Protein AF-A0A4Q3DRR0-F1 (afdb_monomer_lite)

Radius of gyration: 14.43 Å; chains: 1; bounding box: 33×26×35 Å

Foldseek 3Di:
DQLLLVLLLLVLVLVPDDPVSVVCSVVVSVVSQVVQCVVCCVPPNSQLALVVLVVVCVVVVPCPCSVCSVPVNVVSNVVSVVCCVPPVVD

Structure (mmCIF, N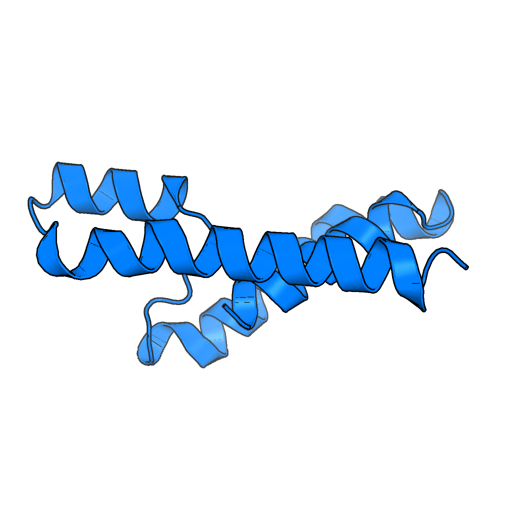/CA/C/O backbone):
data_AF-A0A4Q3DRR0-F1
#
_entry.id   AF-A0A4Q3DRR0-F1
#
loop_
_atom_site.group_PDB
_atom_site.id
_atom_site.type_symbol
_atom_site.label_atom_id
_atom_site.label_alt_id
_atom_site.label_comp_id
_atom_site.label_asym_id
_atom_site.label_entity_id
_atom_site.label_seq_id
_atom_site.pdbx_PDB_ins_code
_atom_site.Cartn_x
_atom_site.Cartn_y
_atom_site.Cartn_z
_atom_site.occupancy
_atom_site.B_iso_or_equiv
_atom_site.auth_seq_id
_atom_site.auth_comp_id
_atom_site.auth_asym_id
_atom_site.auth_atom_id
_atom_site.pdbx_PDB_model_num
ATOM 1 N N . ILE A 1 1 ? -1.399 7.165 5.188 1.00 89.62 1 ILE A N 1
ATOM 2 C CA . ILE A 1 1 ? -0.707 8.108 4.274 1.00 89.62 1 ILE A CA 1
ATOM 3 C C . ILE A 1 1 ? 0.578 7.480 3.749 1.00 89.62 1 ILE A C 1
ATOM 5 O O . ILE A 1 1 ? 0.588 7.117 2.585 1.00 89.62 1 ILE A O 1
ATOM 9 N N . PHE A 1 2 ? 1.607 7.281 4.585 1.00 93.19 2 PHE A N 1
ATOM 10 C CA . PHE A 1 2 ? 2.913 6.759 4.146 1.00 93.19 2 PHE A CA 1
ATOM 11 C C . PHE A 1 2 ? 2.846 5.404 3.418 1.00 93.19 2 PHE A C 1
ATOM 13 O O . PHE A 1 2 ? 3.407 5.275 2.340 1.00 93.19 2 PHE A O 1
ATOM 20 N N . LEU A 1 3 ? 2.099 4.437 3.960 1.00 93.12 3 LEU A N 1
ATOM 21 C CA . LEU A 1 3 ? 1.934 3.103 3.361 1.00 93.12 3 LEU A CA 1
ATOM 22 C C . LEU A 1 3 ? 1.359 3.190 1.935 1.00 93.12 3 LEU A C 1
ATOM 24 O O . LEU A 1 3 ? 1.973 2.780 0.962 1.00 93.12 3 LEU A O 1
ATOM 28 N N . THR A 1 4 ? 0.209 3.851 1.772 1.00 94.00 4 THR A N 1
ATOM 29 C CA . THR A 1 4 ? -0.374 4.052 0.435 1.00 94.00 4 THR A CA 1
ATOM 30 C C . THR A 1 4 ? 0.526 4.869 -0.487 1.00 94.00 4 THR A C 1
ATOM 32 O O . THR A 1 4 ? 0.553 4.608 -1.684 1.00 94.00 4 THR A O 1
ATOM 35 N N . PHE A 1 5 ? 1.265 5.846 0.043 1.00 95.81 5 PHE A N 1
ATOM 36 C CA . PHE A 1 5 ? 2.243 6.596 -0.739 1.00 95.81 5 PHE A CA 1
ATOM 37 C C . PHE A 1 5 ? 3.321 5.673 -1.319 1.00 95.81 5 PHE A C 1
ATOM 39 O O . PHE A 1 5 ? 3.545 5.691 -2.527 1.00 95.81 5 PHE A O 1
ATOM 46 N N . LEU A 1 6 ? 3.945 4.841 -0.483 1.00 95.38 6 LEU A N 1
ATOM 47 C CA . LEU A 1 6 ? 4.997 3.922 -0.906 1.00 95.38 6 LEU A CA 1
ATOM 48 C C . LEU A 1 6 ? 4.462 2.905 -1.920 1.00 95.38 6 LEU A C 1
ATOM 50 O O . LEU A 1 6 ? 5.035 2.757 -2.999 1.00 95.38 6 LEU A O 1
ATOM 54 N N . LEU A 1 7 ? 3.323 2.278 -1.613 1.00 95.56 7 LEU A N 1
ATOM 55 C CA . LEU A 1 7 ? 2.652 1.345 -2.513 1.00 95.56 7 LEU A CA 1
ATOM 56 C C . LEU A 1 7 ? 2.381 1.974 -3.888 1.00 95.56 7 LEU A C 1
ATOM 58 O O . LEU A 1 7 ? 2.761 1.411 -4.913 1.00 95.56 7 LEU A O 1
ATOM 62 N N . MET A 1 8 ? 1.758 3.155 -3.924 1.00 96.31 8 MET A N 1
ATOM 63 C CA . MET A 1 8 ? 1.408 3.816 -5.184 1.00 96.31 8 MET A CA 1
ATOM 64 C C . MET A 1 8 ? 2.636 4.299 -5.955 1.00 96.31 8 MET A C 1
ATOM 66 O O . MET A 1 8 ? 2.640 4.236 -7.183 1.00 96.31 8 MET A O 1
ATOM 70 N N . LEU A 1 9 ? 3.695 4.730 -5.266 1.00 95.69 9 LEU A N 1
ATOM 71 C CA . LEU A 1 9 ? 4.950 5.113 -5.907 1.00 95.69 9 LEU A CA 1
ATOM 72 C C . LEU A 1 9 ? 5.587 3.917 -6.627 1.00 95.69 9 LEU A C 1
ATOM 74 O O . LEU A 1 9 ? 6.003 4.042 -7.778 1.00 95.69 9 LEU A O 1
ATOM 78 N N . ILE A 1 10 ? 5.608 2.749 -5.979 1.00 95.25 10 ILE A N 1
ATOM 79 C CA . ILE A 1 10 ? 6.122 1.505 -6.566 1.00 95.25 10 ILE A CA 1
ATOM 80 C C . ILE A 1 10 ? 5.271 1.063 -7.758 1.00 95.25 10 ILE A C 1
ATOM 82 O O . ILE A 1 10 ? 5.823 0.681 -8.789 1.00 95.25 10 ILE A O 1
ATOM 86 N N . VAL A 1 11 ? 3.941 1.162 -7.663 1.00 95.50 11 VAL A N 1
ATOM 87 C CA . VAL A 1 11 ? 3.042 0.864 -8.789 1.00 95.50 11 VAL A CA 1
ATOM 88 C C . VAL A 1 11 ? 3.355 1.756 -9.996 1.00 95.50 11 VAL A C 1
ATOM 90 O O . VAL A 1 11 ? 3.503 1.240 -11.101 1.00 95.50 11 VAL A O 1
ATOM 93 N N . LEU A 1 12 ? 3.520 3.068 -9.794 1.00 95.06 12 LEU A N 1
ATOM 94 C CA . LEU A 1 12 ? 3.837 4.016 -10.872 1.00 95.06 12 LEU A CA 1
ATOM 95 C C . LEU A 1 12 ? 5.221 3.762 -11.492 1.00 95.06 12 LEU A C 1
ATOM 97 O O . LEU A 1 12 ? 5.361 3.769 -12.714 1.00 95.06 12 LEU A O 1
ATOM 101 N N . LEU A 1 13 ? 6.229 3.477 -10.662 1.00 94.06 13 LEU A N 1
ATOM 102 C CA . LEU A 1 13 ? 7.570 3.089 -11.112 1.00 94.06 13 LEU A CA 1
ATOM 103 C C . LEU A 1 13 ? 7.532 1.836 -11.997 1.00 94.06 13 LEU A C 1
ATOM 105 O O . LEU A 1 13 ? 8.172 1.792 -13.048 1.00 94.06 13 LEU A O 1
ATOM 109 N N . LEU A 1 14 ? 6.774 0.818 -11.584 1.00 94.75 14 LEU A N 1
ATOM 110 C CA . LEU A 1 14 ? 6.646 -0.438 -12.321 1.00 94.75 14 LEU A CA 1
ATOM 111 C C . LEU A 1 14 ? 5.850 -0.266 -13.617 1.00 94.75 14 LEU A C 1
ATOM 113 O O . LEU A 1 14 ? 6.224 -0.850 -14.634 1.00 94.75 14 LEU A O 1
ATOM 117 N N . ASP A 1 15 ? 4.800 0.557 -13.616 1.00 93.88 15 ASP A N 1
ATOM 118 C CA . ASP A 1 15 ? 4.013 0.842 -14.819 1.00 93.88 15 ASP A CA 1
ATOM 119 C C . ASP A 1 15 ? 4.837 1.536 -15.917 1.00 93.88 15 ASP A C 1
ATOM 121 O O . ASP A 1 15 ? 4.605 1.331 -17.109 1.00 93.88 15 ASP A O 1
ATOM 125 N N . HIS A 1 16 ? 5.878 2.278 -15.550 1.00 92.31 16 HIS A N 1
ATOM 126 C CA . HIS A 1 16 ? 6.782 2.912 -16.509 1.00 92.31 16 HIS A CA 1
ATOM 127 C C . HIS A 1 16 ? 8.111 2.166 -16.715 1.00 92.31 16 HIS A C 1
ATOM 129 O O . HIS A 1 16 ? 8.949 2.601 -17.504 1.00 92.31 16 HIS A O 1
ATOM 135 N N . ALA A 1 17 ? 8.299 1.010 -16.074 1.00 91.19 17 ALA A N 1
ATOM 136 C CA . ALA A 1 17 ? 9.496 0.195 -16.240 1.00 91.19 17 ALA A CA 1
ATOM 137 C C . ALA A 1 17 ? 9.528 -0.553 -17.588 1.00 91.19 17 ALA A C 1
ATOM 139 O O . ALA A 1 17 ? 8.522 -0.716 -18.282 1.00 91.19 17 ALA A O 1
ATOM 140 N N . SER A 1 18 ? 10.699 -1.081 -17.956 1.00 93.38 18 SER A N 1
ATOM 141 C CA . SER A 1 18 ? 10.832 -1.934 -19.145 1.00 93.38 18 SER A CA 1
ATOM 142 C C . SER A 1 18 ? 9.978 -3.208 -19.043 1.00 93.38 18 SER A C 1
ATOM 144 O O . SER A 1 18 ? 9.728 -3.723 -17.950 1.00 93.38 18 SER A O 1
ATOM 146 N N . ALA A 1 19 ? 9.595 -3.794 -20.184 1.00 92.00 19 ALA A N 1
ATOM 147 C CA . ALA A 1 19 ? 8.808 -5.034 -20.223 1.00 92.00 19 ALA A CA 1
ATOM 148 C C . ALA A 1 19 ? 9.458 -6.196 -19.439 1.00 92.00 19 ALA A C 1
ATOM 150 O O . ALA A 1 19 ? 8.766 -7.002 -18.817 1.00 92.00 19 ALA A O 1
ATOM 151 N N . LYS A 1 20 ? 10.800 -6.246 -19.402 1.00 92.44 20 LYS A N 1
ATOM 152 C CA . LYS A 1 20 ? 11.562 -7.233 -18.619 1.00 92.44 20 LYS A CA 1
ATOM 153 C C . LYS A 1 20 ? 11.335 -7.101 -17.113 1.00 92.44 20 LYS A C 1
ATOM 155 O O . LYS A 1 20 ? 11.434 -8.106 -16.421 1.00 92.44 20 LYS A O 1
ATOM 160 N N . ILE A 1 21 ? 11.064 -5.895 -16.618 1.00 91.44 21 ILE A N 1
ATOM 161 C CA . ILE A 1 21 ? 10.821 -5.615 -15.197 1.00 91.44 21 ILE A CA 1
ATOM 162 C C . ILE A 1 21 ? 9.328 -5.754 -14.882 1.00 91.44 21 ILE A C 1
ATOM 164 O O . ILE A 1 21 ? 8.979 -6.379 -13.883 1.00 91.44 21 ILE A O 1
ATOM 168 N N . LYS A 1 22 ? 8.443 -5.270 -15.767 1.00 91.62 22 LYS A N 1
ATOM 169 C CA . LYS A 1 22 ? 6.978 -5.354 -15.601 1.00 91.62 22 LYS A CA 1
ATOM 170 C C . LYS A 1 22 ? 6.464 -6.766 -15.329 1.00 91.62 22 LYS A C 1
ATOM 172 O O . LYS A 1 22 ? 5.520 -6.927 -14.564 1.00 91.62 22 LYS A O 1
ATOM 177 N N . LYS A 1 23 ? 7.102 -7.800 -15.888 1.00 93.06 23 LYS A N 1
ATOM 178 C CA . LYS A 1 23 ? 6.732 -9.205 -15.628 1.00 93.06 23 LYS A CA 1
ATOM 179 C C . LYS A 1 23 ? 6.826 -9.609 -14.147 1.00 93.06 23 LYS A C 1
ATOM 181 O O . LYS A 1 23 ? 6.174 -10.561 -13.739 1.00 93.06 23 LYS A O 1
ATOM 186 N N . TYR A 1 24 ? 7.608 -8.885 -13.344 1.00 93.81 24 TYR A N 1
ATOM 187 C CA . TYR A 1 24 ? 7.731 -9.092 -11.899 1.00 93.81 24 TYR A CA 1
ATOM 188 C C . TYR A 1 24 ? 6.864 -8.133 -11.074 1.00 93.81 24 TYR A C 1
ATOM 190 O O . TYR A 1 24 ? 6.901 -8.198 -9.846 1.00 93.81 24 TYR A O 1
ATOM 198 N N . ALA A 1 25 ? 6.075 -7.259 -11.711 1.00 93.81 25 ALA A N 1
ATOM 199 C CA . ALA A 1 25 ? 5.327 -6.215 -11.016 1.00 93.81 25 ALA A CA 1
ATOM 200 C C . ALA A 1 25 ? 4.360 -6.784 -9.971 1.00 93.81 25 ALA A C 1
ATOM 202 O O . ALA A 1 25 ? 4.311 -6.280 -8.855 1.00 93.81 25 ALA A O 1
ATOM 203 N N . ALA A 1 26 ? 3.656 -7.874 -10.292 1.00 94.25 26 ALA A N 1
ATOM 204 C CA . ALA A 1 26 ? 2.729 -8.516 -9.361 1.00 94.25 26 ALA A CA 1
ATOM 205 C C . ALA A 1 26 ? 3.429 -9.013 -8.083 1.00 94.25 26 ALA A C 1
ATOM 207 O O . ALA A 1 26 ? 2.941 -8.776 -6.980 1.00 94.25 26 ALA A O 1
ATOM 208 N N . ILE A 1 27 ? 4.597 -9.652 -8.224 1.00 96.31 27 ILE A N 1
ATOM 209 C CA . ILE A 1 27 ? 5.384 -10.144 -7.085 1.00 96.31 27 ILE A CA 1
ATOM 210 C C . ILE A 1 27 ? 5.926 -8.964 -6.276 1.00 96.31 27 ILE A C 1
ATOM 212 O O . ILE A 1 27 ? 5.804 -8.956 -5.057 1.00 96.31 27 ILE A O 1
ATOM 216 N N . ALA A 1 28 ? 6.479 -7.949 -6.943 1.00 95.25 28 ALA A N 1
ATOM 217 C CA . ALA A 1 28 ? 7.015 -6.766 -6.278 1.00 95.25 28 ALA A CA 1
ATOM 218 C C . ALA A 1 28 ? 5.935 -6.025 -5.470 1.00 95.25 28 ALA A C 1
ATOM 220 O O . ALA A 1 28 ? 6.134 -5.756 -4.288 1.00 95.25 28 ALA A O 1
ATOM 221 N N . ILE A 1 29 ? 4.771 -5.763 -6.073 1.00 95.75 29 ILE A N 1
ATOM 222 C CA . ILE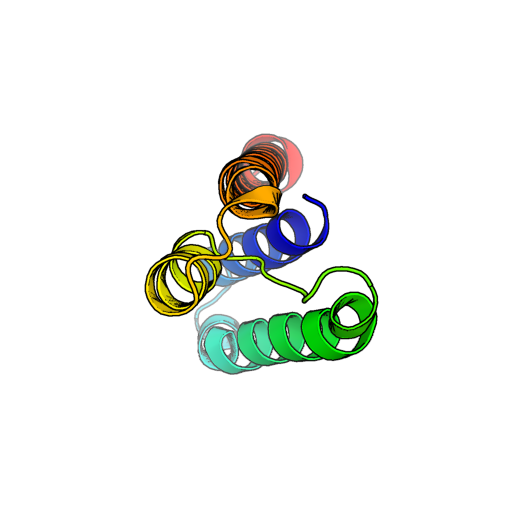 A 1 29 ? 3.638 -5.116 -5.398 1.00 95.75 29 ILE A CA 1
ATOM 223 C C . ILE A 1 29 ? 3.153 -5.975 -4.224 1.00 95.75 29 ILE A C 1
ATOM 225 O O . ILE A 1 29 ? 2.955 -5.454 -3.128 1.00 95.75 29 ILE A O 1
ATOM 229 N N . GLY A 1 30 ? 3.011 -7.291 -4.419 1.00 95.50 30 GLY A N 1
ATOM 230 C CA . GLY A 1 30 ? 2.595 -8.211 -3.360 1.00 95.50 30 GLY A CA 1
ATOM 231 C C . GLY A 1 30 ? 3.559 -8.239 -2.171 1.00 95.50 30 GLY A C 1
ATOM 232 O O . GLY A 1 30 ? 3.113 -8.231 -1.025 1.00 95.50 30 GLY A O 1
ATOM 233 N N . LEU A 1 31 ? 4.870 -8.208 -2.426 1.00 96.25 31 LEU A N 1
ATOM 234 C CA . LEU A 1 31 ? 5.890 -8.148 -1.377 1.00 96.25 31 LEU A CA 1
ATOM 235 C C . LEU A 1 31 ? 5.846 -6.832 -0.602 1.00 96.25 31 LEU A C 1
ATOM 237 O O . LEU A 1 31 ? 5.965 -6.863 0.620 1.00 96.25 31 LEU A O 1
ATOM 241 N N . VAL A 1 32 ? 5.639 -5.696 -1.279 1.00 95.25 32 VAL A N 1
ATOM 242 C CA . VAL A 1 32 ? 5.475 -4.401 -0.600 1.00 95.25 32 VAL A CA 1
ATOM 243 C C . VAL A 1 32 ? 4.258 -4.443 0.317 1.00 95.25 32 VAL A C 1
ATOM 245 O O . VAL A 1 32 ? 4.405 -4.204 1.511 1.00 95.25 32 VAL A O 1
ATOM 248 N N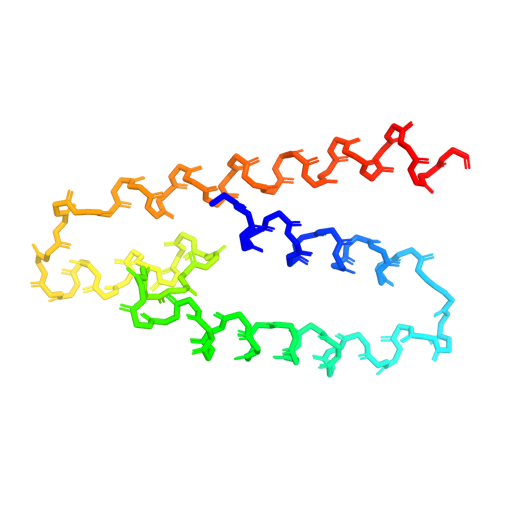 . VAL A 1 33 ? 3.092 -4.849 -0.195 1.00 94.75 33 VAL A N 1
ATOM 249 C CA . VAL A 1 33 ? 1.870 -4.958 0.620 1.00 94.75 33 VAL A CA 1
ATOM 250 C C . VAL A 1 33 ? 2.068 -5.919 1.797 1.00 94.75 33 VAL A C 1
ATOM 252 O O . VAL A 1 33 ? 1.636 -5.625 2.909 1.00 94.75 33 VAL A O 1
ATOM 255 N N . GLY A 1 34 ? 2.733 -7.058 1.579 1.00 94.25 34 GLY A N 1
ATOM 256 C CA . GLY A 1 34 ? 3.015 -8.037 2.629 1.00 94.25 34 GLY A CA 1
ATOM 257 C C . GLY A 1 34 ? 3.941 -7.496 3.719 1.00 94.25 34 GLY A C 1
ATOM 258 O O . GLY A 1 34 ? 3.660 -7.663 4.904 1.00 94.25 34 GLY A O 1
ATOM 259 N N . LEU A 1 35 ? 5.014 -6.806 3.331 1.00 94.75 35 LEU A N 1
ATOM 260 C CA . LEU A 1 35 ? 5.957 -6.190 4.263 1.00 94.75 35 LEU A CA 1
ATOM 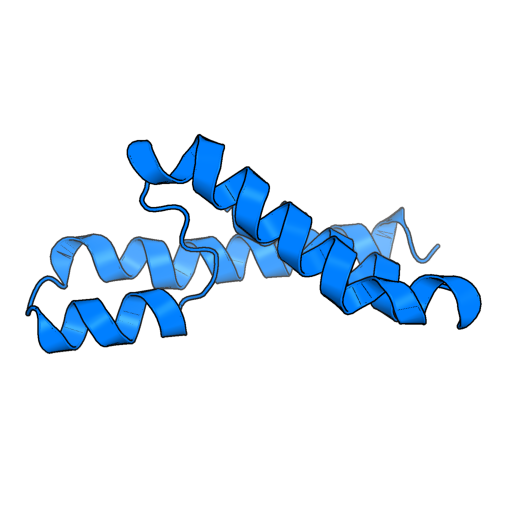261 C C . LEU A 1 35 ? 5.284 -5.070 5.058 1.00 94.75 35 LEU A C 1
ATOM 263 O O . LEU A 1 35 ? 5.387 -5.013 6.282 1.00 94.75 35 LEU A O 1
ATOM 267 N N . GLU A 1 36 ? 4.535 -4.214 4.376 1.00 94.00 36 GLU A N 1
ATOM 268 C CA . GLU A 1 36 ? 3.766 -3.158 5.013 1.00 94.00 36 GLU A CA 1
ATOM 269 C C . GLU A 1 36 ? 2.717 -3.713 5.988 1.00 94.00 36 GLU A C 1
ATOM 271 O O . GLU A 1 36 ? 2.566 -3.187 7.090 1.00 94.00 36 GLU A O 1
ATOM 276 N N . ALA A 1 37 ? 2.029 -4.799 5.625 1.00 92.88 37 ALA A N 1
ATOM 277 C CA . ALA A 1 37 ? 1.088 -5.482 6.507 1.00 92.88 37 ALA A CA 1
ATOM 278 C C . ALA A 1 37 ? 1.771 -6.103 7.729 1.00 92.88 37 ALA A C 1
ATOM 280 O O . ALA A 1 37 ? 1.229 -6.025 8.830 1.00 92.88 37 ALA A O 1
ATOM 281 N N . TYR A 1 38 ? 2.964 -6.670 7.559 1.00 93.31 38 TYR A N 1
ATOM 282 C CA . TYR A 1 38 ? 3.733 -7.249 8.655 1.00 93.31 38 TYR A CA 1
ATOM 283 C C . TYR A 1 38 ? 4.148 -6.191 9.689 1.00 93.31 38 TYR A C 1
ATOM 285 O O . TYR A 1 38 ? 3.958 -6.390 10.887 1.00 93.31 38 TYR A O 1
ATOM 293 N N . PHE A 1 39 ? 4.654 -5.041 9.235 1.00 91.81 39 PHE A N 1
ATOM 294 C CA . PHE A 1 39 ? 5.117 -3.979 10.134 1.00 91.81 39 PHE A CA 1
ATOM 295 C C . PHE A 1 39 ? 3.985 -3.099 10.674 1.00 91.81 39 PHE A C 1
ATOM 297 O O . PHE A 1 39 ? 3.932 -2.817 11.869 1.00 91.81 39 PHE A O 1
ATOM 304 N N . ALA A 1 40 ? 3.078 -2.641 9.810 1.00 90.19 40 ALA A N 1
ATOM 305 C CA . ALA A 1 40 ? 2.039 -1.682 10.183 1.00 90.19 40 ALA A CA 1
ATOM 306 C C . ALA A 1 40 ? 0.705 -2.338 10.565 1.00 90.19 40 ALA A C 1
ATOM 308 O O . ALA A 1 40 ? -0.200 -1.646 11.036 1.00 90.19 40 ALA A O 1
ATOM 309 N N . GLY A 1 41 ? 0.562 -3.655 10.387 1.00 89.38 41 GLY A N 1
ATOM 310 C CA . GLY A 1 41 ? -0.644 -4.400 10.751 1.00 89.38 41 GLY A CA 1
ATOM 311 C C . GLY A 1 41 ? -1.012 -4.227 12.227 1.00 89.38 41 GLY A C 1
ATOM 312 O O . GLY A 1 41 ? -2.121 -3.770 12.502 1.00 89.38 41 GLY A O 1
ATOM 313 N N . PRO A 1 42 ? -0.090 -4.484 13.175 1.00 88.00 42 PRO A N 1
ATOM 314 C CA . PRO A 1 42 ? -0.346 -4.293 14.605 1.00 88.00 42 PRO A CA 1
ATOM 315 C C . PRO A 1 42 ? -0.558 -2.830 15.020 1.00 88.00 42 PRO A C 1
ATOM 317 O O . PRO A 1 42 ? -1.154 -2.570 16.059 1.00 88.00 42 PRO A O 1
ATOM 320 N N . ILE A 1 43 ? -0.063 -1.874 14.228 1.00 87.06 43 ILE A N 1
ATOM 321 C CA . ILE A 1 43 ? -0.096 -0.443 14.561 1.00 87.06 43 ILE A CA 1
ATOM 322 C C . ILE A 1 43 ? -1.412 0.196 14.100 1.00 87.06 43 ILE A C 1
ATOM 324 O O . ILE A 1 43 ? -2.038 0.946 14.843 1.00 87.06 43 ILE A O 1
ATOM 328 N N . CYS A 1 44 ? -1.825 -0.067 12.857 1.00 82.50 44 CYS A N 1
ATOM 329 C CA . CYS A 1 44 ? -2.962 0.607 12.223 1.00 82.50 44 CYS A CA 1
ATOM 330 C C . CYS A 1 44 ? -3.745 -0.287 11.245 1.00 82.50 44 CYS A C 1
ATOM 332 O O . CYS A 1 44 ? -4.372 0.212 10.315 1.00 82.50 44 CYS A O 1
ATOM 334 N N . GLY A 1 45 ? -3.658 -1.615 11.362 1.00 81.62 45 GLY A N 1
ATOM 335 C CA . GLY A 1 45 ? -4.356 -2.556 10.473 1.00 81.62 45 GLY A CA 1
ATOM 336 C C . GLY A 1 45 ? -3.859 -2.575 9.018 1.00 81.62 45 GLY A C 1
ATOM 337 O O . GLY A 1 45 ? -4.431 -3.293 8.190 1.00 81.62 45 GLY A O 1
ATOM 338 N N . ALA A 1 46 ? -2.817 -1.786 8.712 1.00 83.56 46 ALA A N 1
ATOM 339 C CA . ALA A 1 46 ? -2.121 -1.683 7.427 1.00 83.56 46 ALA A CA 1
ATOM 340 C C . ALA A 1 46 ? -3.040 -1.644 6.195 1.00 83.56 46 ALA A C 1
ATOM 342 O O . ALA A 1 46 ? -2.804 -2.326 5.200 1.00 83.56 46 ALA A O 1
ATOM 343 N N . SER A 1 47 ? -4.115 -0.858 6.240 1.00 82.31 47 SER A N 1
ATOM 344 C CA . SER A 1 47 ? -4.993 -0.736 5.078 1.00 82.31 47 SER A CA 1
ATOM 345 C C . SER A 1 47 ? -4.563 0.420 4.180 1.00 82.31 47 SER A C 1
ATOM 347 O O . SER A 1 47 ? -4.746 1.588 4.524 1.00 82.31 47 SER A O 1
ATOM 349 N N . MET A 1 48 ? -4.011 0.092 3.009 1.00 89.62 48 MET A N 1
ATOM 350 C CA . MET A 1 48 ? -3.695 1.075 1.964 1.00 89.62 48 MET A CA 1
ATOM 351 C C . MET A 1 48 ? -4.847 1.308 0.981 1.00 89.62 48 MET A C 1
ATOM 353 O O . MET A 1 48 ? -4.680 2.082 0.042 1.00 89.62 48 MET A O 1
ATOM 357 N N . ASN A 1 49 ? -5.990 0.635 1.163 1.00 87.75 49 ASN A N 1
ATOM 358 C CA . ASN A 1 49 ? -7.094 0.613 0.208 1.00 87.75 49 ASN A CA 1
ATOM 359 C C . ASN A 1 49 ? -8.434 0.953 0.899 1.00 87.75 49 ASN A C 1
ATOM 361 O O . ASN A 1 49 ? -8.905 0.163 1.723 1.00 87.75 49 ASN A O 1
ATOM 365 N N . PRO A 1 50 ? -9.090 2.067 0.522 1.00 84.50 50 PRO A N 1
ATOM 366 C CA . PRO A 1 50 ? -10.394 2.461 1.053 1.00 84.50 50 PRO A CA 1
ATOM 367 C C . PRO A 1 50 ? -11.469 1.374 0.924 1.00 84.50 50 PRO A C 1
ATOM 369 O O . PRO A 1 50 ? -12.196 1.118 1.880 1.00 84.50 50 PRO A O 1
ATOM 372 N N . ALA A 1 51 ? -11.539 0.678 -0.218 1.00 87.38 51 ALA A N 1
ATOM 373 C CA . ALA A 1 51 ? -12.531 -0.373 -0.456 1.00 87.38 51 ALA A CA 1
ATOM 374 C C . ALA A 1 51 ? -12.306 -1.593 0.454 1.00 87.38 51 ALA A C 1
ATOM 376 O O . ALA A 1 51 ? -13.267 -2.165 0.971 1.00 87.38 51 ALA A O 1
ATOM 377 N N . ARG A 1 52 ? -11.035 -1.939 0.718 1.00 87.94 52 ARG A N 1
ATOM 378 C CA . ARG A 1 52 ? -10.662 -3.005 1.664 1.00 87.94 52 ARG A CA 1
ATOM 379 C C . ARG A 1 52 ? -11.123 -2.676 3.083 1.00 87.94 52 ARG A C 1
ATOM 381 O O . ARG A 1 52 ? -11.526 -3.584 3.798 1.00 87.94 52 ARG A O 1
ATOM 388 N N . SER A 1 53 ? -11.054 -1.410 3.494 1.00 87.75 53 SER A N 1
ATOM 389 C CA . SER A 1 53 ? -11.504 -0.983 4.826 1.00 87.75 53 SER A CA 1
ATOM 390 C C . SER A 1 53 ? -13.018 -0.809 4.923 1.00 87.75 53 SER A C 1
ATOM 392 O O . SER A 1 53 ? -13.593 -1.057 5.978 1.00 87.75 53 SER A O 1
ATOM 394 N N . LEU A 1 54 ? -13.670 -0.399 3.835 1.00 87.88 54 LEU A N 1
ATOM 395 C CA . LEU A 1 54 ? -15.101 -0.114 3.808 1.00 87.88 54 LEU A CA 1
ATOM 396 C C . LEU A 1 54 ? -15.952 -1.373 4.010 1.00 87.88 54 LEU A C 1
ATOM 398 O O . LEU A 1 54 ? -16.856 -1.367 4.841 1.00 87.88 54 LEU A O 1
ATOM 402 N N . ALA A 1 55 ? -15.645 -2.457 3.293 1.00 88.94 55 ALA A N 1
ATOM 403 C CA . ALA A 1 55 ? -16.412 -3.701 3.364 1.00 88.94 55 ALA A CA 1
ATOM 404 C C . ALA A 1 55 ? -16.540 -4.275 4.798 1.00 88.94 55 ALA A C 1
ATOM 406 O O . ALA A 1 55 ? -17.668 -4.452 5.261 1.00 88.94 55 ALA A O 1
ATOM 407 N N . PRO A 1 56 ? -15.448 -4.514 5.552 1.00 87.00 56 PRO A N 1
ATOM 408 C CA . PRO A 1 56 ? -15.546 -5.020 6.919 1.00 87.00 56 PRO A CA 1
ATOM 409 C C . PRO A 1 56 ? -16.139 -3.996 7.892 1.00 87.00 56 PRO A C 1
ATOM 411 O O . PRO A 1 56 ? -16.802 -4.400 8.844 1.00 87.00 56 PRO A O 1
ATOM 414 N N . ALA A 1 57 ? -15.956 -2.690 7.669 1.00 88.56 57 ALA A N 1
ATOM 415 C CA . ALA A 1 57 ? -16.541 -1.656 8.526 1.00 88.56 57 ALA A CA 1
ATOM 416 C C . ALA A 1 57 ? -18.076 -1.623 8.421 1.00 88.56 57 ALA A C 1
ATOM 418 O O . ALA A 1 57 ? -18.757 -1.490 9.435 1.00 88.56 57 ALA A O 1
ATOM 419 N N . ILE A 1 58 ? -18.622 -1.813 7.214 1.00 90.81 58 ILE A N 1
ATOM 420 C CA . ILE A 1 58 ? -20.071 -1.931 6.995 1.00 90.81 58 ILE A CA 1
ATOM 421 C C . ILE A 1 58 ? -20.605 -3.220 7.628 1.00 90.81 58 ILE A C 1
ATOM 423 O O . ILE A 1 58 ? -21.598 -3.175 8.347 1.00 90.81 58 ILE A O 1
ATOM 427 N N . VAL A 1 59 ? -19.937 -4.357 7.400 1.00 92.44 59 VAL A N 1
ATOM 428 C CA . VAL A 1 59 ? -20.393 -5.665 7.907 1.00 92.44 59 VAL A CA 1
ATOM 429 C C . VAL A 1 59 ? -20.328 -5.743 9.436 1.00 92.44 59 VAL A C 1
ATOM 431 O O . VAL A 1 59 ? -21.221 -6.308 10.059 1.00 92.44 59 VAL A O 1
ATOM 434 N N . SER A 1 60 ? -19.294 -5.170 10.054 1.00 89.62 60 SER A N 1
ATOM 435 C CA . SER A 1 60 ? -19.122 -5.168 11.516 1.00 89.62 60 SER A CA 1
ATOM 436 C C . SER A 1 60 ? -19.877 -4.046 12.237 1.00 89.62 60 SER A C 1
ATOM 438 O O . SER A 1 60 ? -19.935 -4.047 13.464 1.00 89.62 60 SER A O 1
ATOM 440 N N . GLY A 1 61 ? -20.406 -3.059 11.504 1.00 89.62 61 GLY A N 1
ATOM 441 C CA . GLY A 1 61 ? -21.005 -1.845 12.068 1.00 89.62 61 GLY A CA 1
ATOM 442 C C . GLY A 1 61 ? -20.001 -0.863 12.696 1.00 89.62 61 GLY A C 1
ATOM 443 O O . GLY A 1 61 ? -20.405 0.172 13.228 1.00 89.62 61 GLY A O 1
ATOM 444 N N . GLN A 1 62 ? -18.692 -1.138 12.638 1.00 87.44 62 GLN A N 1
ATOM 445 C CA . GLN A 1 62 ? -17.658 -0.297 13.247 1.00 87.44 62 GLN A CA 1
ATOM 446 C C . GLN A 1 62 ? -17.164 0.798 12.291 1.00 87.44 62 GLN A C 1
ATOM 448 O O . GLN A 1 62 ? -16.131 0.677 11.633 1.00 87.44 62 GLN A O 1
ATOM 453 N N . LEU A 1 63 ? -17.894 1.913 12.243 1.00 88.81 63 LEU A N 1
ATOM 454 C CA . LEU A 1 63 ? -17.606 3.027 11.326 1.00 88.81 63 LEU A CA 1
ATOM 455 C C . LEU A 1 63 ? -16.724 4.134 11.931 1.00 88.81 63 LEU A C 1
ATOM 457 O O . LEU A 1 63 ? -16.268 5.018 11.208 1.00 88.81 63 LEU A O 1
ATOM 461 N N . GLN A 1 64 ? -16.452 4.090 13.238 1.00 85.62 64 GLN A N 1
ATOM 462 C CA . GLN A 1 64 ? -15.810 5.182 13.989 1.00 85.62 64 GLN A CA 1
ATOM 463 C C . GLN A 1 64 ? -14.441 5.602 13.426 1.00 85.62 64 GLN A C 1
ATOM 465 O O . GLN A 1 64 ? -14.118 6.788 13.390 1.00 85.62 64 GLN A O 1
ATOM 470 N N . HIS A 1 65 ? -13.652 4.645 12.932 1.00 84.69 65 HIS A N 1
ATOM 471 C CA . HIS A 1 65 ? -12.331 4.900 12.347 1.00 84.69 65 HIS A CA 1
ATO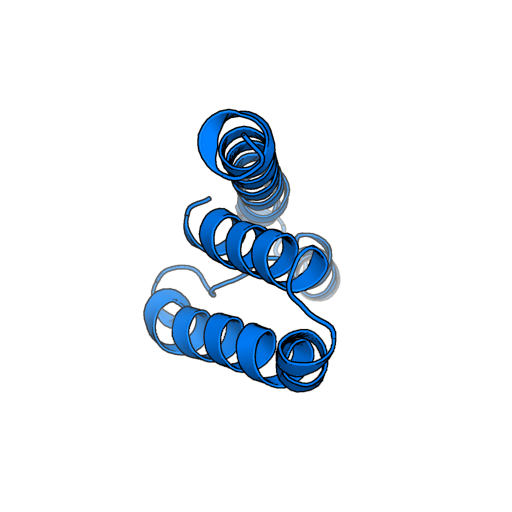M 472 C C . HIS A 1 65 ? -12.319 4.806 10.818 1.00 84.69 65 HIS A C 1
ATOM 474 O O . HIS A 1 65 ? -11.274 4.975 10.199 1.00 84.69 65 HIS A O 1
ATOM 480 N N . LEU A 1 66 ? -13.459 4.557 10.170 1.00 87.62 66 LEU A N 1
ATOM 481 C CA . LEU A 1 66 ? -13.502 4.348 8.723 1.00 87.62 66 LEU A CA 1
ATOM 482 C C . LEU A 1 66 ? -13.023 5.584 7.950 1.00 87.62 66 LEU A C 1
ATOM 484 O O . LEU A 1 66 ? -12.313 5.447 6.955 1.00 87.62 66 LEU A O 1
ATOM 488 N N . TRP A 1 67 ? -13.349 6.785 8.434 1.00 88.06 67 TRP A N 1
ATOM 489 C CA . TRP A 1 67 ? -12.984 8.040 7.775 1.00 88.06 67 TRP A CA 1
ATOM 490 C C . TRP A 1 67 ? -11.472 8.148 7.528 1.00 88.06 67 TRP A C 1
ATOM 492 O O . TRP A 1 67 ? -11.065 8.544 6.435 1.00 88.06 67 TRP A O 1
ATOM 502 N N . ILE A 1 68 ? -10.624 7.723 8.476 1.00 88.31 68 ILE A N 1
ATOM 503 C CA . ILE A 1 68 ? -9.170 7.827 8.303 1.00 88.31 68 ILE A CA 1
ATOM 504 C C . ILE A 1 68 ? -8.678 6.890 7.196 1.00 88.31 68 ILE A C 1
ATOM 506 O O . ILE A 1 68 ? -7.797 7.263 6.426 1.00 88.31 68 ILE A O 1
ATOM 510 N N . TYR A 1 69 ? -9.299 5.720 7.037 1.00 87.88 69 TYR A N 1
ATOM 511 C CA . TYR A 1 69 ? -8.987 4.781 5.957 1.00 87.88 69 TYR A CA 1
ATOM 512 C C . TYR A 1 69 ? -9.601 5.167 4.610 1.00 87.88 69 TYR A C 1
ATOM 514 O O . TYR A 1 69 ? -9.206 4.609 3.592 1.00 87.88 69 TYR A O 1
ATOM 522 N N . LEU A 1 70 ? -10.533 6.120 4.577 1.00 88.88 70 LEU A N 1
ATOM 523 C CA . LEU A 1 70 ? -10.991 6.724 3.331 1.00 88.88 70 LEU A CA 1
ATOM 524 C C . LEU A 1 70 ? -10.023 7.832 2.909 1.00 88.88 70 LEU A C 1
ATOM 526 O O . LEU A 1 70 ? -9.464 7.765 1.822 1.00 88.88 70 LEU A O 1
ATOM 530 N N . PHE A 1 71 ? -9.740 8.805 3.779 1.00 92.81 71 PHE A N 1
ATOM 531 C CA . PHE A 1 71 ? -8.933 9.975 3.413 1.00 92.81 71 PHE A CA 1
ATOM 532 C C . PHE A 1 71 ? -7.428 9.694 3.317 1.00 92.81 71 PHE A C 1
ATOM 534 O O . PHE A 1 71 ? -6.771 10.142 2.374 1.00 92.81 71 PHE A O 1
ATOM 541 N N . ALA A 1 72 ? -6.854 8.956 4.270 1.00 92.06 72 ALA A N 1
ATOM 542 C CA . ALA A 1 72 ? -5.405 8.785 4.345 1.00 92.06 72 ALA A CA 1
ATOM 543 C C . ALA A 1 72 ? -4.803 8.052 3.128 1.00 92.06 72 ALA A C 1
ATOM 545 O O . ALA A 1 72 ? -3.686 8.418 2.736 1.00 92.06 72 ALA A O 1
ATOM 546 N N . PRO A 1 73 ? -5.478 7.055 2.516 1.00 91.94 73 PRO A N 1
ATOM 547 C CA . PRO A 1 73 ? -5.014 6.466 1.267 1.00 91.94 73 PRO A CA 1
ATOM 548 C C . PRO A 1 73 ? -5.066 7.419 0.076 1.00 91.94 73 PRO A C 1
ATOM 550 O O . PRO A 1 73 ? -4.092 7.481 -0.669 1.00 91.94 73 PRO A O 1
ATOM 553 N N . PHE A 1 74 ? -6.136 8.208 -0.083 1.00 94.25 74 PHE A N 1
ATOM 554 C CA . PHE A 1 74 ? -6.219 9.179 -1.181 1.00 94.25 74 PHE A CA 1
ATOM 555 C C . PHE A 1 74 ? -5.102 10.219 -1.105 1.00 94.25 74 PHE A C 1
ATOM 557 O O . PHE A 1 74 ? -4.454 10.490 -2.113 1.00 94.25 74 PHE A O 1
ATOM 564 N N . ILE A 1 75 ? -4.819 10.740 0.092 1.00 95.88 75 ILE A N 1
ATOM 565 C CA . ILE A 1 75 ? -3.714 11.686 0.299 1.00 95.88 75 ILE A CA 1
ATOM 566 C C . ILE A 1 75 ? -2.373 11.027 -0.055 1.00 95.88 75 ILE A C 1
ATOM 568 O O . ILE A 1 75 ? -1.571 11.614 -0.777 1.00 95.88 75 ILE A O 1
ATOM 572 N N . GLY A 1 76 ? -2.133 9.794 0.406 1.00 94.06 76 GLY A N 1
ATOM 573 C CA . GLY A 1 76 ? -0.904 9.060 0.085 1.00 94.06 76 GLY A CA 1
ATOM 574 C C . GLY A 1 76 ? -0.730 8.824 -1.418 1.00 94.06 76 GLY A C 1
ATOM 575 O O . GLY A 1 76 ? 0.338 9.091 -1.964 1.00 94.06 76 GLY A O 1
ATOM 576 N N . ALA A 1 77 ? -1.792 8.391 -2.098 1.00 95.00 77 ALA A N 1
ATOM 577 C CA . ALA A 1 77 ? -1.794 8.167 -3.540 1.00 95.00 77 ALA A CA 1
ATOM 578 C C . ALA A 1 77 ? -1.557 9.463 -4.332 1.00 95.00 77 ALA A C 1
ATOM 580 O O . ALA A 1 77 ? -0.777 9.472 -5.284 1.00 95.00 77 ALA A O 1
ATOM 581 N N . PHE A 1 78 ? -2.186 10.565 -3.915 1.00 96.31 78 PHE A N 1
ATOM 582 C CA . PHE A 1 78 ? -1.995 11.874 -4.534 1.00 96.31 78 PHE A CA 1
ATOM 583 C C . PHE A 1 78 ? -0.544 12.353 -4.412 1.00 96.31 78 PHE A C 1
ATOM 585 O O . PHE A 1 78 ? 0.054 12.768 -5.404 1.00 96.31 78 PHE A O 1
ATOM 592 N N . LEU A 1 79 ? 0.052 12.232 -3.221 1.00 96.50 79 LEU A N 1
ATOM 593 C CA . LEU A 1 79 ? 1.459 12.571 -2.998 1.00 96.50 79 LEU A CA 1
ATOM 594 C C . LEU A 1 79 ? 2.397 11.706 -3.851 1.00 96.50 79 LEU A C 1
ATOM 596 O O . LEU A 1 79 ? 3.353 12.227 -4.421 1.00 96.50 79 LEU A O 1
ATOM 600 N N . ALA A 1 80 ? 2.111 10.410 -3.993 1.00 95.00 80 ALA A N 1
ATOM 601 C CA . ALA A 1 80 ? 2.913 9.512 -4.822 1.00 95.00 80 ALA A CA 1
ATOM 602 C C . ALA A 1 80 ? 2.862 9.913 -6.300 1.00 95.00 80 ALA A C 1
ATOM 604 O O . ALA A 1 80 ? 3.899 9.998 -6.955 1.00 95.00 80 ALA A O 1
ATOM 605 N N . ALA A 1 81 ? 1.669 10.229 -6.809 1.00 94.50 81 ALA A N 1
ATOM 606 C CA . ALA A 1 81 ? 1.486 10.710 -8.174 1.00 94.50 81 ALA A CA 1
ATOM 607 C C . ALA A 1 81 ? 2.191 12.054 -8.415 1.00 94.50 81 ALA A C 1
ATOM 609 O O . ALA A 1 81 ? 2.780 12.259 -9.478 1.00 94.50 81 ALA A O 1
ATOM 610 N N . PHE A 1 82 ? 2.162 12.954 -7.429 1.00 95.69 82 PHE A N 1
ATOM 611 C CA . PHE A 1 82 ? 2.871 14.228 -7.487 1.00 95.69 82 PHE A CA 1
ATOM 612 C C . PHE A 1 82 ? 4.389 14.015 -7.581 1.00 95.69 82 PHE A C 1
ATOM 614 O O . PHE A 1 82 ? 5.014 14.485 -8.529 1.00 95.69 82 PHE A O 1
ATOM 621 N N . VAL A 1 83 ? 4.973 13.236 -6.663 1.00 94.81 83 VAL A N 1
ATOM 622 C CA . VAL A 1 83 ? 6.414 12.919 -6.669 1.00 9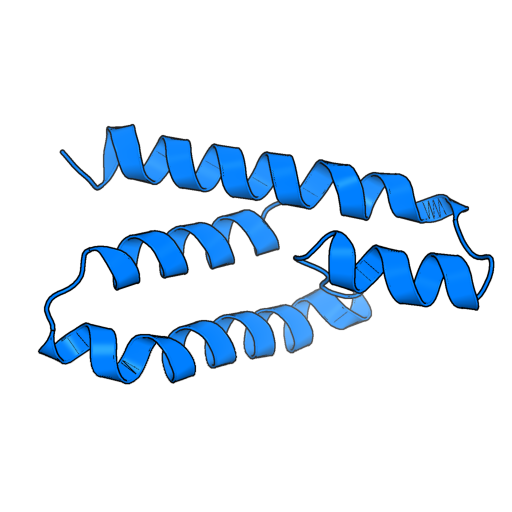4.81 83 VAL A CA 1
ATOM 623 C C . VAL A 1 83 ? 6.824 12.229 -7.969 1.00 94.81 83 VAL A C 1
ATOM 625 O O . VAL A 1 83 ? 7.818 12.607 -8.590 1.00 94.81 83 VAL A O 1
ATOM 628 N N . TRP A 1 84 ? 6.032 11.259 -8.429 1.00 93.75 84 TRP A N 1
ATOM 629 C CA . TRP A 1 84 ? 6.268 10.592 -9.704 1.00 93.75 84 TRP A CA 1
ATOM 630 C C . TRP A 1 84 ? 6.341 11.593 -10.862 1.00 93.75 84 TRP A C 1
ATOM 632 O O . TRP A 1 84 ? 7.316 11.614 -11.611 1.00 93.75 84 TRP A O 1
ATOM 642 N N . LYS A 1 85 ? 5.326 12.455 -10.985 1.00 92.12 85 LYS A N 1
ATOM 643 C CA . LYS A 1 85 ? 5.190 13.383 -12.109 1.00 92.12 85 LYS A CA 1
ATOM 644 C C . LYS A 1 85 ? 6.272 14.461 -12.134 1.00 92.12 85 LYS A C 1
ATOM 646 O O . LYS A 1 85 ? 6.708 14.818 -13.222 1.00 92.12 85 LYS A O 1
ATOM 651 N N . PHE A 1 86 ? 6.658 14.994 -10.976 1.00 90.69 86 PHE A N 1
ATOM 652 C CA . PHE A 1 86 ? 7.537 16.165 -10.896 1.00 90.69 86 PHE A CA 1
ATOM 653 C C . PHE A 1 86 ? 9.008 15.836 -10.629 1.00 90.69 86 PHE A C 1
ATOM 655 O O . PHE A 1 86 ? 9.858 16.677 -10.900 1.00 90.69 86 PHE A O 1
ATOM 662 N N . THR A 1 87 ? 9.328 14.647 -10.112 1.00 89.19 87 THR A N 1
ATOM 663 C CA . THR A 1 87 ? 10.714 14.285 -9.766 1.00 89.19 87 THR A CA 1
ATOM 664 C C . THR A 1 87 ? 11.236 13.110 -10.584 1.00 89.19 87 THR A C 1
ATOM 666 O O . THR A 1 87 ? 12.370 13.155 -11.045 1.00 89.19 87 THR A O 1
ATOM 669 N N . LEU A 1 88 ? 10.435 12.056 -10.767 1.00 82.06 88 LEU A N 1
ATOM 670 C CA . LEU A 1 88 ? 10.923 10.782 -11.319 1.00 82.06 88 LEU A CA 1
ATOM 671 C C . LEU A 1 88 ? 10.653 10.602 -12.815 1.00 82.06 88 LEU A C 1
ATOM 673 O O . LEU A 1 88 ? 11.352 9.837 -13.470 1.00 82.06 88 LEU A O 1
ATOM 677 N N . LYS A 1 89 ? 9.642 11.290 -13.350 1.00 74.88 89 LYS A N 1
ATOM 678 C CA . LYS A 1 89 ? 9.300 11.282 -14.778 1.00 74.88 89 LYS A CA 1
ATOM 679 C C . LYS A 1 89 ? 10.067 12.346 -15.593 1.00 74.88 89 LYS A C 1
ATOM 681 O O . LYS A 1 89 ? 9.812 12.462 -16.789 1.00 74.88 89 LYS A O 1
ATOM 686 N N . SER A 1 90 ? 10.928 13.147 -14.954 1.00 51.47 90 SER A N 1
ATOM 687 C CA . SER A 1 90 ? 11.689 14.214 -15.626 1.00 51.47 90 SER A CA 1
ATOM 688 C C . SER A 1 90 ? 12.702 13.686 -16.637 1.00 51.47 90 SER A C 1
ATOM 690 O O . SER A 1 90 ? 13.190 12.549 -16.465 1.00 51.47 90 SER A O 1
#

Secondary structure (DSSP, 8-state):
-HHHHHHHHHHHHHHTS-HHHHTTHHHHHHHHHHHHHHHHHHHHTT---HHHHHHHHHHH---TTHHHHHHHHHHHHHHHHHHIIIII--

Sequence (90 aa):
IFLTFLLMLIVLLLDHASAKIKKYAAIAIGLVVGLEAYFAGPICGASMNPARSLAPAIVSGQLQHLWIYLFAPFIGAFLAAFVWKFTLKS

pLDDT: mean 90.9, std 5.9, range [51.47, 96.5]